Protein AF-X1QCM1-F1 (afdb_monomer_lite)

pLDDT: mean 92.54, std 9.21, range [49.16, 98.19]

Radius of gyration: 16.89 Å; chains: 1; bounding box: 32×17×48 Å

Foldseek 3Di:
DFAFPDWDFQDWDWDFDWDDVVTDGPDIHTPDGTDTDTHTVPRDDDDD

Sequence (48 aa):
MNQAALAIKNLKKYFPVYSGFPSQVRDWIKAVDGVTLNIKKGETLGVV

Structure (mmCIF, N/CA/C/O backbone):
data_AF-X1QCM1-F1
#
_entry.id   AF-X1QCM1-F1
#
loop_
_atom_site.group_PDB
_atom_site.id
_atom_site.type_symbol
_atom_site.label_atom_id
_atom_site.label_alt_id
_atom_site.label_comp_id
_atom_site.label_asym_id
_atom_site.label_entity_id
_atom_site.label_seq_id
_atom_site.pdbx_PDB_ins_code
_atom_site.Cartn_x
_atom_site.Cartn_y
_atom_site.Cartn_z
_atom_site.occupancy
_atom_site.B_iso_or_equiv
_atom_site.auth_seq_id
_atom_site.auth_comp_id
_atom_site.auth_asym_id
_atom_site.auth_atom_id
_atom_site.pdbx_PDB_model_num
ATOM 1 N N . MET A 1 1 ? -12.311 5.435 25.662 1.00 49.16 1 MET A N 1
ATOM 2 C CA . MET A 1 1 ? -12.044 6.142 24.389 1.00 49.16 1 MET A CA 1
ATOM 3 C C . MET A 1 1 ? -11.372 5.144 23.459 1.00 49.16 1 MET A C 1
ATOM 5 O O . MET A 1 1 ? -10.302 4.662 23.801 1.00 49.16 1 MET A O 1
ATOM 9 N N . ASN A 1 2 ? -12.025 4.731 22.370 1.00 60.03 2 ASN A N 1
ATOM 10 C CA . ASN A 1 2 ? -11.500 3.666 21.505 1.00 60.03 2 ASN A CA 1
ATOM 11 C C . ASN A 1 2 ? -10.325 4.191 20.673 1.00 60.03 2 ASN A C 1
ATOM 13 O O . ASN A 1 2 ? -10.522 4.903 19.692 1.00 60.03 2 ASN A O 1
ATOM 17 N N . GLN A 1 3 ? -9.108 3.853 21.097 1.00 76.50 3 GLN A N 1
ATOM 18 C CA . GLN A 1 3 ? -7.876 4.176 20.389 1.00 76.50 3 GLN A CA 1
ATOM 19 C C . GLN A 1 3 ? -7.745 3.268 19.158 1.00 76.50 3 GLN A C 1
ATOM 21 O O . GLN A 1 3 ? -7.951 2.053 19.252 1.00 76.50 3 GLN A O 1
ATOM 26 N N . ALA A 1 4 ? -7.441 3.853 17.996 1.00 76.81 4 ALA A N 1
ATOM 27 C CA . ALA A 1 4 ? -7.116 3.076 16.804 1.00 76.81 4 ALA A CA 1
ATOM 28 C C . ALA A 1 4 ? -5.875 2.217 17.093 1.00 76.81 4 ALA A C 1
ATOM 30 O O . ALA A 1 4 ? -4.883 2.728 17.611 1.00 76.81 4 ALA A O 1
ATOM 31 N N . ALA A 1 5 ? -5.946 0.924 16.779 1.00 89.69 5 ALA A N 1
ATOM 32 C CA . ALA A 1 5 ? -4.799 0.027 16.869 1.00 89.69 5 ALA A CA 1
ATOM 33 C C . ALA A 1 5 ? -3.833 0.260 15.699 1.00 89.69 5 ALA A C 1
ATOM 35 O O . ALA A 1 5 ? -2.623 0.146 15.867 1.00 89.69 5 ALA A O 1
ATOM 36 N N . LEU A 1 6 ? -4.366 0.635 14.532 1.00 93.56 6 LEU A N 1
ATOM 37 C CA . LEU A 1 6 ? -3.584 1.022 13.366 1.00 93.56 6 LEU A CA 1
ATOM 38 C C . LEU A 1 6 ? -4.231 2.230 12.688 1.00 93.56 6 LEU A C 1
ATOM 40 O O . LEU A 1 6 ? -5.422 2.212 12.384 1.00 93.56 6 LEU A O 1
ATOM 44 N N . ALA A 1 7 ? -3.439 3.268 12.434 1.00 94.94 7 ALA A N 1
ATOM 45 C CA . ALA A 1 7 ? -3.850 4.438 11.668 1.00 94.94 7 ALA A CA 1
ATOM 46 C C . ALA A 1 7 ? -2.873 4.639 10.504 1.00 94.94 7 ALA A C 1
ATOM 48 O O . ALA A 1 7 ? -1.699 4.940 10.710 1.00 94.94 7 ALA A O 1
ATOM 49 N N . ILE A 1 8 ? -3.363 4.465 9.281 1.00 95.88 8 ILE A N 1
ATOM 50 C CA . ILE A 1 8 ? -2.641 4.676 8.027 1.00 95.88 8 ILE A CA 1
ATOM 51 C C . ILE A 1 8 ? -3.207 5.938 7.386 1.00 95.88 8 ILE A C 1
ATOM 53 O O . ILE A 1 8 ? -4.421 6.073 7.249 1.00 95.88 8 ILE A O 1
ATOM 57 N N . LYS A 1 9 ? -2.340 6.857 6.962 1.00 97.12 9 LYS A N 1
ATOM 58 C CA . LYS A 1 9 ? -2.744 8.087 6.274 1.00 97.12 9 LYS A CA 1
ATOM 59 C C . LYS A 1 9 ? -2.015 8.212 4.946 1.00 97.12 9 LYS A C 1
ATOM 61 O O . LYS A 1 9 ? -0.789 8.179 4.929 1.00 97.12 9 LYS A O 1
ATOM 66 N N . ASN A 1 10 ? -2.775 8.409 3.870 1.00 97.75 10 ASN A N 1
ATOM 67 C CA . ASN A 1 10 ? -2.275 8.707 2.525 1.00 97.75 10 ASN A CA 1
ATOM 68 C C . ASN A 1 10 ? -1.137 7.770 2.058 1.00 97.75 10 ASN A C 1
ATOM 70 O O . ASN A 1 10 ? -0.144 8.220 1.486 1.00 97.75 10 ASN A O 1
ATOM 74 N N . LEU A 1 11 ? -1.263 6.469 2.329 1.00 97.38 11 LEU A N 1
ATOM 75 C CA . LEU A 1 11 ? -0.280 5.467 1.935 1.00 97.38 11 LEU A CA 1
ATOM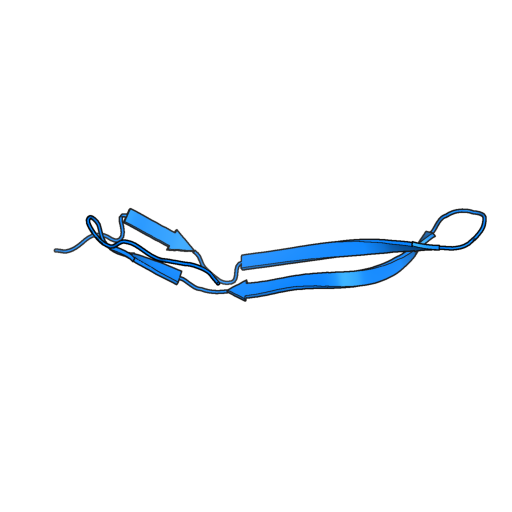 76 C C . LEU A 1 11 ? -0.174 5.417 0.413 1.00 97.38 11 LEU A C 1
ATOM 78 O O . LEU A 1 11 ? -1.178 5.297 -0.290 1.00 97.38 11 LEU A O 1
ATOM 82 N N . LYS A 1 12 ? 1.058 5.488 -0.084 1.00 98.00 12 LYS A N 1
ATOM 83 C CA . LYS A 1 12 ? 1.387 5.367 -1.502 1.00 98.00 12 LYS A CA 1
ATOM 84 C C . LYS A 1 12 ? 2.523 4.371 -1.667 1.00 98.00 12 LYS A C 1
ATOM 86 O O . LYS A 1 12 ? 3.498 4.405 -0.918 1.00 98.00 12 LYS A O 1
ATOM 91 N N . LYS A 1 13 ? 2.417 3.505 -2.668 1.00 97.44 13 LYS A N 1
ATOM 92 C CA . LYS A 1 13 ? 3.479 2.591 -3.080 1.00 97.44 13 LYS A CA 1
ATOM 93 C C . LYS A 1 13 ? 3.448 2.455 -4.588 1.00 97.44 13 LYS A C 1
ATOM 95 O O . LYS A 1 13 ? 2.536 1.843 -5.139 1.00 97.44 13 LYS A O 1
ATOM 100 N N . TYR A 1 14 ? 4.451 3.030 -5.237 1.00 98.19 14 TYR A N 1
ATOM 101 C CA . TYR A 1 14 ? 4.612 2.960 -6.682 1.00 98.19 14 TYR A CA 1
ATOM 102 C C . TYR A 1 14 ? 5.852 2.133 -7.008 1.00 98.19 14 TYR A C 1
ATOM 104 O O . TYR A 1 14 ? 6.881 2.262 -6.339 1.00 98.19 14 TYR A O 1
ATOM 112 N N . PHE A 1 15 ? 5.743 1.274 -8.014 1.00 98.06 15 PHE A N 1
ATOM 113 C CA . PHE A 1 15 ? 6.826 0.420 -8.480 1.00 98.06 15 PHE A CA 1
ATOM 114 C C . PHE A 1 15 ? 7.330 0.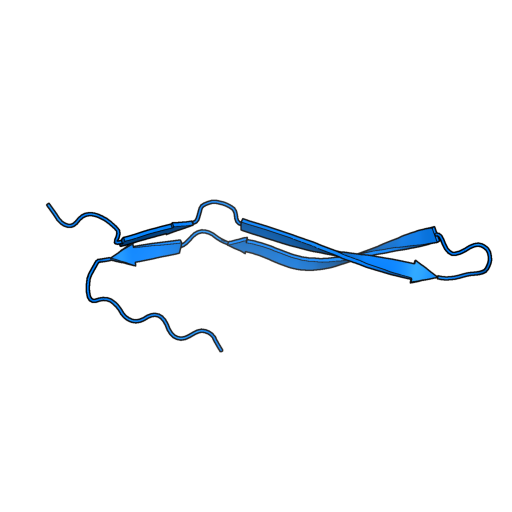923 -9.837 1.00 98.06 15 PHE A C 1
ATOM 116 O O . PHE A 1 15 ? 6.507 1.150 -10.727 1.00 98.06 15 PHE A O 1
ATOM 123 N N . PRO A 1 16 ? 8.648 1.121 -10.006 1.00 96.94 16 PRO A N 1
ATOM 124 C CA . PRO A 1 16 ? 9.204 1.584 -11.268 1.00 96.94 16 PRO A CA 1
ATOM 125 C C . PRO A 1 16 ? 9.136 0.481 -12.325 1.00 96.94 16 PRO A C 1
ATOM 127 O O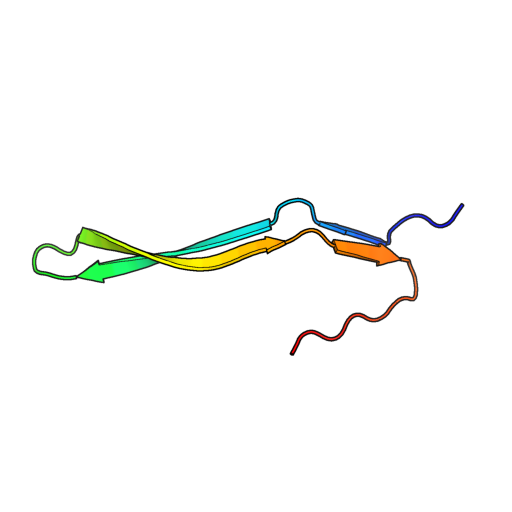 . PRO A 1 16 ? 9.446 -0.680 -12.055 1.00 96.94 16 PRO A O 1
ATOM 130 N N . VAL A 1 17 ? 8.778 0.866 -13.545 1.00 97.25 17 VAL A N 1
ATOM 131 C CA . VAL A 1 17 ? 8.878 0.024 -14.735 1.00 97.25 17 VAL A CA 1
ATOM 132 C C . VAL A 1 17 ? 10.117 0.448 -15.507 1.00 97.25 17 VAL A C 1
ATOM 134 O O . VAL A 1 17 ? 10.231 1.587 -15.971 1.00 97.25 17 VAL A O 1
ATOM 137 N N . TYR A 1 18 ? 11.052 -0.486 -15.630 1.00 96.69 18 TYR A N 1
ATOM 138 C CA . TYR A 1 18 ? 12.290 -0.301 -16.371 1.00 96.69 18 TYR A CA 1
ATOM 139 C C . TYR A 1 18 ? 12.147 -0.837 -17.793 1.00 96.69 18 TYR A C 1
ATOM 141 O O . TYR A 1 18 ? 11.583 -1.913 -17.994 1.00 96.69 18 TYR A O 1
ATOM 149 N N . SER A 1 19 ? 12.685 -0.125 -18.783 1.00 95.00 19 SER A N 1
ATOM 150 C CA . SER A 1 19 ? 12.777 -0.652 -20.148 1.00 95.00 19 SER A CA 1
ATOM 151 C C . SER A 1 19 ? 13.944 -0.064 -20.949 1.00 95.00 19 SER A C 1
ATOM 153 O O . SER A 1 19 ? 14.488 0.995 -20.620 1.00 95.00 19 SER A O 1
ATOM 155 N N . GLY A 1 20 ? 14.318 -0.777 -22.019 1.00 90.81 20 GLY A N 1
ATOM 156 C CA . GLY A 1 20 ? 15.383 -0.408 -22.956 1.00 90.81 20 GLY A CA 1
ATOM 157 C C . GLY A 1 20 ? 16.799 -0.817 -22.529 1.00 90.81 20 GLY A C 1
ATOM 158 O O . GLY A 1 20 ? 17.006 -1.435 -21.485 1.00 90.81 20 GLY A O 1
ATOM 159 N N . PHE A 1 21 ? 17.777 -0.456 -23.367 1.00 89.81 21 PHE A N 1
ATOM 160 C CA . PHE A 1 21 ? 19.210 -0.600 -23.106 1.00 89.81 21 PHE A CA 1
ATOM 161 C C . PHE A 1 21 ? 19.893 0.756 -23.365 1.00 89.81 21 PHE A C 1
ATOM 163 O O . PHE A 1 21 ? 19.896 1.197 -24.515 1.00 89.81 21 PHE A O 1
ATOM 170 N N . PRO A 1 22 ? 20.432 1.459 -22.350 1.00 89.06 22 PRO A N 1
ATOM 171 C CA . PRO A 1 22 ? 20.492 1.114 -20.925 1.00 89.06 22 PRO A CA 1
ATOM 172 C C . PRO A 1 22 ? 19.124 1.170 -20.221 1.00 89.06 22 PRO A C 1
ATOM 174 O O . PRO A 1 22 ? 18.230 1.922 -20.615 1.00 89.06 22 PRO A O 1
ATOM 177 N N . SER A 1 23 ? 18.979 0.359 -19.168 1.00 90.50 23 SER A N 1
ATOM 178 C CA . SER A 1 23 ? 17.746 0.233 -18.383 1.00 90.50 23 SER A CA 1
ATOM 179 C C . SER A 1 23 ? 17.446 1.532 -17.635 1.00 90.50 23 SER A C 1
ATOM 181 O O . SER A 1 23 ? 18.201 1.938 -16.751 1.00 90.50 23 SER A O 1
ATOM 183 N N . GLN A 1 24 ? 16.345 2.191 -17.992 1.00 95.25 24 GLN A N 1
ATOM 184 C CA . GLN A 1 24 ? 15.895 3.428 -17.355 1.00 95.25 24 GLN A CA 1
ATOM 185 C C . GLN A 1 24 ? 14.426 3.319 -16.954 1.00 95.25 24 GLN A C 1
ATOM 187 O O . GLN A 1 24 ? 13.655 2.586 -17.578 1.00 95.25 24 GLN A O 1
ATOM 192 N N . VAL A 1 25 ? 14.038 4.057 -15.914 1.00 96.38 25 VAL A N 1
ATOM 193 C CA . VAL A 1 25 ? 12.638 4.134 -15.488 1.00 96.38 25 VAL A CA 1
ATOM 194 C C . VAL A 1 25 ? 11.851 4.868 -16.565 1.00 96.38 25 VAL A C 1
ATOM 196 O O . VAL A 1 25 ? 12.150 6.019 -16.882 1.00 96.38 25 VAL A O 1
ATOM 199 N N . ARG A 1 26 ? 10.855 4.198 -17.140 1.00 95.19 26 ARG A N 1
ATOM 200 C CA . ARG A 1 26 ? 9.956 4.789 -18.140 1.00 95.19 26 ARG A CA 1
ATOM 201 C C . ARG A 1 26 ? 8.563 5.047 -17.596 1.00 95.19 26 ARG A C 1
ATOM 203 O O . ARG A 1 26 ? 7.887 5.928 -18.112 1.00 95.19 26 ARG A O 1
ATOM 210 N N . ASP A 1 27 ? 8.159 4.308 -16.569 1.00 96.62 27 ASP A N 1
ATOM 211 C CA . ASP A 1 27 ? 6.828 4.425 -15.986 1.00 96.62 27 ASP A CA 1
ATOM 212 C C . ASP A 1 27 ? 6.817 4.004 -14.508 1.00 96.62 27 ASP A C 1
ATOM 214 O O . ASP A 1 27 ? 7.797 3.458 -13.991 1.00 96.62 27 ASP A O 1
ATOM 218 N N . TRP A 1 28 ? 5.702 4.260 -13.829 1.00 97.62 28 TRP A N 1
ATOM 219 C CA . TRP A 1 28 ? 5.450 3.907 -12.440 1.00 97.62 28 TRP A CA 1
ATOM 220 C C . TRP A 1 28 ? 4.077 3.258 -12.288 1.00 97.62 28 TRP A C 1
ATOM 222 O O . TRP A 1 28 ? 3.040 3.907 -12.418 1.00 97.62 28 TRP A O 1
ATOM 232 N N . ILE A 1 29 ? 4.063 1.986 -11.898 1.00 98.00 29 ILE A N 1
ATOM 233 C CA . ILE A 1 29 ? 2.828 1.295 -11.532 1.00 98.00 29 ILE A CA 1
ATOM 234 C C . ILE A 1 29 ? 2.444 1.717 -10.122 1.00 98.00 29 ILE A C 1
ATOM 236 O O . ILE A 1 29 ? 3.156 1.443 -9.151 1.00 98.00 29 ILE A O 1
ATOM 240 N N . LYS A 1 30 ? 1.291 2.368 -9.996 1.00 97.62 30 LYS A N 1
ATOM 241 C CA . LYS A 1 30 ? 0.754 2.803 -8.711 1.00 97.62 30 LYS A CA 1
ATOM 242 C C . LYS A 1 30 ? 0.022 1.6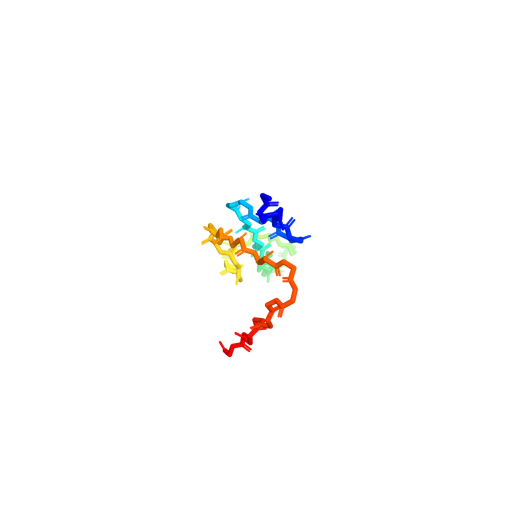65 -7.998 1.00 97.62 30 LYS A C 1
ATOM 244 O O . LYS A 1 30 ? -1.197 1.576 -8.064 1.00 97.62 30 LYS A O 1
ATOM 249 N N . ALA A 1 31 ? 0.758 0.797 -7.310 1.00 96.38 31 ALA A N 1
ATOM 250 C CA . ALA A 1 31 ? 0.161 -0.3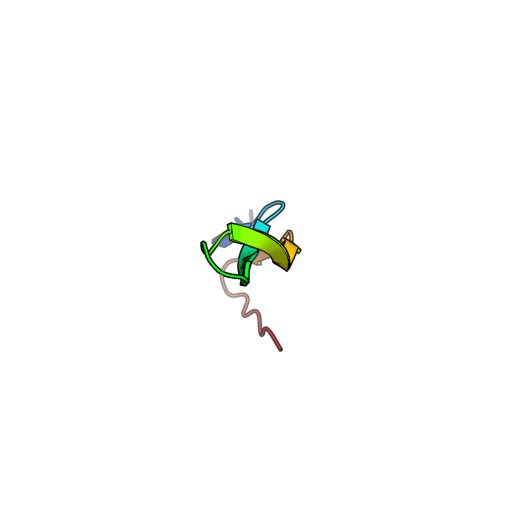31 -6.589 1.00 96.38 31 ALA A CA 1
ATOM 251 C C . ALA A 1 31 ? -0.693 0.094 -5.383 1.00 96.38 31 ALA A C 1
ATOM 253 O O . ALA A 1 31 ? -1.662 -0.575 -5.047 1.00 96.38 31 ALA A O 1
ATOM 254 N N . VAL A 1 32 ? -0.350 1.209 -4.736 1.00 97.19 32 VAL A N 1
ATOM 255 C CA . VAL A 1 32 ? -1.190 1.859 -3.721 1.00 97.19 32 VAL A CA 1
ATOM 256 C C . VAL A 1 32 ? -1.124 3.361 -3.965 1.00 97.19 32 VAL A C 1
ATOM 258 O O . VAL A 1 32 ? -0.019 3.897 -4.024 1.00 97.19 32 VAL A O 1
ATOM 261 N N . ASP A 1 33 ? -2.257 4.053 -4.089 1.00 97.62 33 ASP A N 1
ATOM 262 C CA . ASP A 1 33 ? -2.296 5.517 -4.226 1.00 97.62 33 ASP A CA 1
ATOM 263 C C . ASP A 1 33 ? -3.317 6.141 -3.266 1.00 97.62 33 ASP A C 1
ATOM 265 O O . ASP A 1 33 ? -4.521 6.097 -3.496 1.00 97.62 33 ASP A O 1
ATOM 269 N N . GLY A 1 34 ? -2.824 6.738 -2.180 1.00 97.62 34 GLY A N 1
ATOM 270 C CA . GLY A 1 34 ? -3.617 7.610 -1.314 1.00 97.62 34 GLY A CA 1
ATOM 271 C C . GLY A 1 34 ? -4.513 6.902 -0.299 1.00 97.62 34 GLY A C 1
ATOM 272 O O . GLY A 1 34 ? -5.489 7.485 0.170 1.00 97.62 34 GLY A O 1
ATOM 273 N N . VAL A 1 35 ? -4.184 5.671 0.093 1.00 96.94 35 VAL A N 1
ATOM 274 C CA . VAL A 1 35 ? -5.017 4.884 1.015 1.00 96.94 35 VAL A CA 1
ATOM 275 C C . VAL A 1 35 ? -4.921 5.420 2.447 1.00 96.94 35 VAL A C 1
ATOM 277 O O . VAL A 1 35 ? -3.835 5.572 3.005 1.00 96.94 35 VAL A O 1
ATOM 280 N N . THR A 1 36 ? -6.073 5.688 3.062 1.00 97.06 36 THR A N 1
ATOM 281 C CA . THR A 1 36 ? -6.197 6.089 4.471 1.00 97.06 36 THR A CA 1
ATOM 282 C C . THR A 1 36 ? -7.114 5.105 5.183 1.00 97.06 36 THR A C 1
ATOM 284 O O . THR A 1 36 ? -8.235 4.884 4.737 1.00 97.06 36 THR A O 1
ATOM 287 N N . LEU A 1 37 ? -6.640 4.511 6.278 1.00 95.06 37 LEU A N 1
ATOM 288 C CA . LEU A 1 37 ? -7.345 3.472 7.031 1.00 95.06 37 LEU A CA 1
ATOM 289 C C . LEU A 1 37 ? -7.187 3.727 8.527 1.00 95.06 37 LEU A C 1
ATOM 291 O O . LEU A 1 37 ? -6.102 4.066 8.989 1.00 95.06 37 LEU A O 1
ATOM 295 N N . ASN A 1 38 ? -8.252 3.513 9.291 1.00 95.44 38 ASN A N 1
ATOM 296 C CA . ASN A 1 38 ? -8.210 3.520 10.750 1.00 95.44 38 ASN A CA 1
ATOM 297 C C . ASN A 1 38 ? -8.840 2.222 11.246 1.00 95.44 38 ASN A C 1
ATOM 299 O O . ASN A 1 38 ? -10.053 2.070 11.156 1.00 95.44 38 ASN A O 1
ATOM 303 N N . ILE A 1 39 ? -8.021 1.315 11.770 1.00 94.56 39 ILE A N 1
ATOM 304 C CA . ILE A 1 39 ? -8.455 0.018 12.291 1.00 94.56 39 ILE A CA 1
ATOM 305 C C . ILE A 1 39 ? -8.473 0.104 13.813 1.00 94.56 39 ILE A C 1
ATOM 307 O O . ILE A 1 39 ? -7.462 0.423 14.453 1.00 94.56 39 ILE A O 1
ATOM 311 N N . LYS A 1 40 ? -9.635 -0.147 14.412 1.00 94.19 40 LYS A N 1
ATOM 312 C CA . LYS A 1 40 ? -9.817 -0.115 15.866 1.00 94.19 40 LYS A CA 1
ATOM 313 C C . LYS A 1 40 ? -9.293 -1.399 16.505 1.00 94.19 40 LYS A C 1
ATOM 315 O O . LYS A 1 40 ? -9.177 -2.445 15.874 1.00 94.19 40 LYS A O 1
AT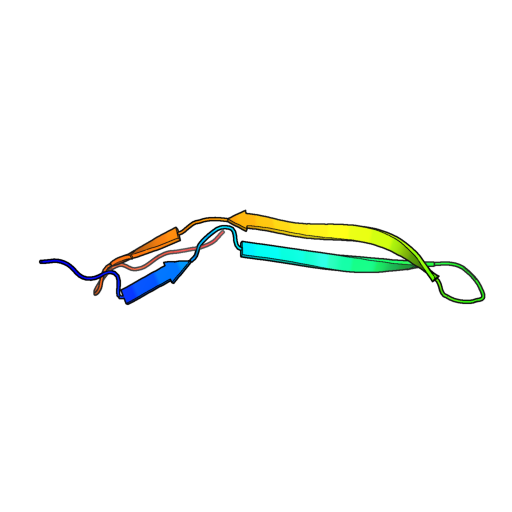OM 320 N N . LYS A 1 41 ? -8.982 -1.342 17.800 1.00 93.31 41 LYS A N 1
ATOM 321 C CA . LYS A 1 41 ? -8.609 -2.546 18.552 1.00 93.31 41 LYS A CA 1
ATOM 322 C C . LYS A 1 41 ? -9.762 -3.563 18.530 1.00 93.31 41 LYS A C 1
ATOM 324 O O . LYS A 1 41 ? -10.881 -3.212 18.891 1.00 93.31 41 LYS A O 1
ATOM 329 N N . GLY A 1 42 ? -9.467 -4.803 18.136 1.00 93.31 42 GLY A N 1
ATOM 330 C CA . GLY A 1 42 ? -10.453 -5.887 18.010 1.00 93.31 42 GLY A CA 1
ATOM 331 C C . GLY A 1 42 ? -11.200 -5.930 16.669 1.00 93.31 42 GLY A C 1
ATOM 332 O O . GLY A 1 42 ? -12.010 -6.827 16.467 1.00 93.31 42 GLY A O 1
ATOM 333 N N . GLU A 1 43 ? -10.928 -4.996 15.754 1.00 92.44 43 GLU A N 1
ATOM 334 C CA . GLU A 1 43 ? -11.469 -4.996 14.392 1.00 92.44 43 GLU A CA 1
ATOM 335 C C . GLU A 1 43 ? -10.599 -5.860 13.468 1.00 92.44 43 GLU A C 1
ATOM 337 O O . GLU A 1 43 ? -9.370 -5.824 13.546 1.00 92.44 43 GLU A O 1
ATOM 342 N N . THR A 1 44 ? -11.238 -6.634 12.587 1.00 93.62 44 THR A N 1
ATOM 343 C CA . THR A 1 44 ? -10.557 -7.402 11.534 1.00 93.62 44 THR A CA 1
ATOM 344 C C . THR A 1 44 ? -10.865 -6.766 10.184 1.00 93.62 44 THR A C 1
ATOM 346 O O . THR A 1 44 ? -12.033 -6.609 9.836 1.00 93.62 44 THR A O 1
ATOM 349 N N . LEU A 1 45 ? -9.824 -6.423 9.421 1.00 93.44 45 LEU A N 1
ATOM 350 C CA . LEU A 1 45 ? -9.943 -5.894 8.062 1.00 93.44 45 LEU A CA 1
ATOM 351 C C . LEU A 1 45 ? -9.502 -6.961 7.054 1.00 93.44 45 LEU A C 1
ATOM 353 O O . LEU A 1 45 ? -8.341 -7.366 7.057 1.00 93.44 45 LEU A O 1
ATOM 357 N N . GLY A 1 46 ? -10.415 -7.394 6.185 1.00 93.38 46 GLY A N 1
ATOM 358 C CA . GLY A 1 46 ? -10.085 -8.198 5.008 1.00 93.38 46 GLY A CA 1
ATOM 359 C C . GLY A 1 46 ? -9.785 -7.298 3.811 1.00 93.38 46 GLY A C 1
ATOM 360 O O . GLY A 1 46 ? -10.503 -6.327 3.582 1.00 93.38 46 GLY A O 1
ATOM 361 N N . VAL A 1 47 ? -8.735 -7.617 3.056 1.00 90.75 47 VAL A N 1
ATOM 362 C CA . VAL A 1 47 ? -8.393 -6.952 1.789 1.00 90.75 47 VAL A CA 1
ATOM 363 C C . VAL A 1 47 ? -8.558 -7.984 0.676 1.00 90.75 47 VAL A C 1
ATOM 365 O O . VAL A 1 47 ? -8.009 -9.080 0.797 1.00 90.75 47 VAL A O 1
ATOM 368 N N . VAL A 1 48 ? -9.327 -7.644 -0.360 1.00 86.56 48 VAL A N 1
ATOM 369 C CA . VAL A 1 48 ? -9.564 -8.468 -1.560 1.00 86.56 48 VAL A CA 1
ATOM 370 C C . VAL A 1 48 ? -9.147 -7.724 -2.815 1.00 86.56 48 VAL A C 1
ATOM 372 O O . VAL A 1 48 ? -9.266 -6.477 -2.813 1.00 86.56 48 VAL A O 1
#

Organism: NCBI:txid412755

Secondary structure (DSSP, 8-state):
---EEEEEEEEEEEEEEEETTTTEEEEEEEEEEEEEEEEETT------